Protein AF-A0A958ACI3-F1 (afdb_monomer_lite)

Secondary structure (DSSP, 8-state):
--------S-HHHHHHHHH-STTHHHHHHHHTTS-B-HHHHHHHSTT--HHHHHHHHHHHHHTTSEEEEEPPTTT--EEEEE-HHHHTTHHHHHHHHHHHGGGS-S--TT-PPP-HHHHHHHHHHH--GGGGTT-EEEEEEEETTEEEEEEEETTEEEEEE-

Radius of gyration: 16.78 Å; chains: 1; bounding box: 46×38×40 Å

Structure (mmCIF, N/CA/C/O backbone):
data_AF-A0A958ACI3-F1
#
_entry.id   AF-A0A958ACI3-F1
#
loop_
_atom_site.group_PDB
_atom_site.id
_atom_site.type_symbol
_atom_site.label_atom_id
_atom_site.label_alt_id
_atom_site.label_comp_id
_atom_site.label_asym_id
_atom_site.label_entity_id
_atom_site.label_seq_id
_atom_site.pdbx_PDB_ins_code
_atom_site.Cartn_x
_atom_site.Cartn_y
_atom_site.Cartn_z
_atom_site.occupancy
_atom_site.B_iso_or_equiv
_atom_site.auth_seq_id
_atom_site.auth_comp_id
_atom_site.auth_asym_id
_atom_site.auth_atom_id
_atom_site.pdbx_PDB_model_num
ATOM 1 N N . MET A 1 1 ? 18.004 -4.988 -13.556 1.00 45.78 1 MET A N 1
ATOM 2 C CA . MET A 1 1 ? 18.945 -4.217 -12.719 1.00 45.78 1 MET A CA 1
ATOM 3 C C . MET A 1 1 ? 19.343 -5.100 -11.550 1.00 45.78 1 MET A C 1
ATOM 5 O O . MET A 1 1 ? 18.522 -5.904 -11.133 1.00 45.78 1 MET A O 1
ATOM 9 N N . SER A 1 2 ? 20.612 -5.061 -11.134 1.00 48.88 2 SER A N 1
ATOM 10 C CA . SER A 1 2 ? 21.122 -5.880 -10.024 1.00 48.88 2 SER A CA 1
ATOM 11 C C . SER A 1 2 ? 20.330 -5.553 -8.761 1.00 48.88 2 SER A C 1
ATOM 13 O O . SER A 1 2 ? 20.309 -4.387 -8.365 1.00 48.88 2 SER A O 1
ATOM 15 N N . ASN A 1 3 ? 19.655 -6.550 -8.184 1.00 61.75 3 ASN A N 1
ATOM 16 C CA . ASN A 1 3 ? 18.943 -6.386 -6.926 1.00 61.75 3 ASN A CA 1
ATOM 17 C C . ASN A 1 3 ? 20.000 -6.137 -5.844 1.00 61.75 3 ASN A C 1
ATOM 19 O O . ASN A 1 3 ? 20.758 -7.043 -5.489 1.00 61.75 3 ASN A O 1
ATOM 23 N N . ARG A 1 4 ? 20.155 -4.880 -5.422 1.00 74.88 4 ARG A N 1
ATOM 24 C CA . ARG A 1 4 ? 21.129 -4.515 -4.394 1.00 74.88 4 ARG A CA 1
ATOM 25 C C . ARG A 1 4 ? 20.605 -5.064 -3.076 1.00 74.88 4 ARG A C 1
ATOM 27 O O . ARG A 1 4 ? 19.673 -4.496 -2.531 1.00 74.88 4 ARG A O 1
ATOM 34 N N . SER A 1 5 ? 21.205 -6.153 -2.601 1.00 84.62 5 SER A N 1
ATOM 35 C CA . SER A 1 5 ? 20.908 -6.697 -1.279 1.00 84.62 5 SER A CA 1
ATOM 36 C C . SER A 1 5 ? 21.840 -6.110 -0.225 1.00 84.62 5 SER A C 1
ATOM 38 O O . SER A 1 5 ? 23.043 -5.952 -0.468 1.00 84.62 5 SER A O 1
ATOM 40 N N . TYR A 1 6 ? 21.311 -5.851 0.969 1.00 88.19 6 TYR A N 1
ATOM 41 C CA . TYR A 1 6 ? 22.118 -5.520 2.143 1.00 88.19 6 TYR A CA 1
ATOM 42 C C . TYR A 1 6 ? 23.026 -6.677 2.599 1.00 88.19 6 TYR A C 1
ATOM 44 O O . TYR A 1 6 ? 23.963 -6.427 3.357 1.00 88.19 6 TYR A O 1
ATOM 52 N N . ASN A 1 7 ? 22.793 -7.919 2.143 1.00 88.69 7 ASN A N 1
ATOM 53 C CA . ASN A 1 7 ? 23.556 -9.124 2.511 1.00 88.69 7 ASN A CA 1
ATOM 54 C C . ASN A 1 7 ? 23.686 -9.332 4.033 1.00 88.69 7 ASN A C 1
ATOM 56 O O . ASN A 1 7 ? 24.718 -9.782 4.534 1.00 88.69 7 ASN A O 1
ATOM 60 N N . GLN A 1 8 ? 22.637 -8.998 4.785 1.00 92.12 8 GLN A N 1
ATOM 61 C CA . GLN A 1 8 ? 22.595 -9.162 6.236 1.00 92.12 8 GLN A CA 1
ATOM 62 C C . GLN A 1 8 ? 21.568 -10.221 6.620 1.00 92.12 8 GLN A C 1
ATOM 64 O O . GLN A 1 8 ? 20.438 -10.212 6.139 1.00 92.12 8 GLN A O 1
ATOM 69 N N . TYR A 1 9 ? 21.936 -11.102 7.549 1.00 86.94 9 TYR A N 1
ATOM 70 C CA . TYR A 1 9 ? 21.026 -12.095 8.123 1.00 86.94 9 TYR A CA 1
ATOM 71 C C . TYR A 1 9 ? 20.114 -11.450 9.184 1.00 86.94 9 TYR A C 1
ATOM 73 O O . TYR A 1 9 ? 20.180 -11.755 10.371 1.00 86.94 9 TYR A O 1
ATOM 81 N N . CYS A 1 10 ? 19.314 -10.475 8.751 1.00 93.50 10 CYS A N 1
ATOM 82 C CA . CYS A 1 10 ? 18.432 -9.664 9.582 1.00 93.50 10 CYS A CA 1
ATOM 83 C C . CYS A 1 10 ? 17.092 -9.474 8.868 1.00 93.50 10 CYS A C 1
ATOM 85 O O . CYS A 1 10 ? 17.061 -9.015 7.727 1.00 93.50 10 CYS A O 1
ATOM 87 N N . GLY A 1 11 ? 15.979 -9.779 9.545 1.00 90.38 11 GLY A N 1
ATOM 88 C CA . GLY A 1 11 ? 14.639 -9.674 8.954 1.00 90.38 11 GLY A CA 1
ATOM 89 C C . GLY A 1 11 ? 14.302 -8.265 8.455 1.00 90.38 11 GLY A C 1
ATOM 90 O O . GLY A 1 11 ? 13.678 -8.121 7.409 1.00 90.38 11 GLY A O 1
ATOM 91 N N . LEU A 1 12 ? 14.787 -7.222 9.140 1.00 92.69 12 LEU A N 1
ATOM 92 C CA . LEU A 1 12 ? 14.619 -5.836 8.696 1.00 92.69 12 LEU A CA 1
ATOM 93 C C . LEU A 1 12 ? 15.391 -5.546 7.402 1.00 92.69 12 LEU A C 1
ATOM 95 O O . LEU A 1 12 ? 14.857 -4.901 6.508 1.00 92.69 12 LEU A O 1
ATOM 99 N N . ALA A 1 13 ? 16.627 -6.034 7.282 1.00 93.19 13 ALA A N 1
ATOM 100 C CA . ALA A 1 13 ? 17.427 -5.846 6.073 1.00 93.19 13 ALA A CA 1
ATOM 101 C C . ALA A 1 13 ? 16.789 -6.555 4.866 1.00 93.19 13 ALA A C 1
ATOM 103 O O . ALA A 1 13 ? 16.672 -5.955 3.804 1.00 93.19 13 ALA A O 1
ATOM 104 N N . TYR A 1 14 ? 16.284 -7.780 5.059 1.00 91.44 14 TYR A N 1
ATOM 105 C CA . TYR A 1 14 ? 15.516 -8.493 4.033 1.00 91.44 14 TYR A CA 1
ATOM 106 C C . TYR A 1 14 ? 14.229 -7.759 3.649 1.00 91.44 14 TYR A C 1
ATOM 108 O O . TYR A 1 14 ? 13.908 -7.666 2.469 1.00 91.44 14 TYR A O 1
ATOM 116 N N . ALA A 1 15 ? 13.501 -7.199 4.619 1.00 92.81 15 ALA A N 1
ATOM 117 C CA . ALA A 1 15 ? 12.333 -6.381 4.315 1.00 92.81 15 ALA A CA 1
ATOM 118 C C . ALA A 1 15 ? 12.725 -5.159 3.467 1.00 92.81 15 ALA A C 1
ATOM 120 O O . ALA A 1 15 ? 12.056 -4.862 2.483 1.00 92.81 15 ALA A O 1
ATOM 121 N N . LEU A 1 16 ? 13.833 -4.485 3.787 1.00 93.12 16 LEU A N 1
ATOM 122 C CA . LEU A 1 16 ? 14.324 -3.342 3.012 1.00 93.12 16 LEU A CA 1
ATOM 123 C C . LEU A 1 16 ? 14.802 -3.726 1.603 1.00 93.12 16 LEU A C 1
ATOM 125 O O . LEU A 1 16 ? 14.602 -2.935 0.685 1.00 93.12 16 LEU A O 1
ATOM 129 N N . ASP A 1 17 ? 15.337 -4.931 1.400 1.00 91.69 17 ASP A N 1
ATOM 130 C CA . ASP A 1 17 ? 15.647 -5.454 0.059 1.00 91.69 17 ASP A CA 1
ATOM 131 C C . ASP A 1 17 ? 14.383 -5.631 -0.807 1.00 91.69 17 ASP A C 1
ATOM 133 O O . ASP A 1 17 ? 14.457 -5.594 -2.034 1.00 91.69 17 ASP A O 1
ATOM 137 N N . ILE A 1 18 ? 13.214 -5.820 -0.185 1.00 91.06 18 ILE A N 1
ATOM 138 C CA . ILE A 1 18 ? 11.932 -6.012 -0.881 1.00 91.06 18 ILE A CA 1
ATOM 139 C C . ILE A 1 18 ? 11.195 -4.678 -1.050 1.00 91.06 18 ILE A C 1
ATOM 141 O O . ILE A 1 18 ? 10.760 -4.339 -2.151 1.00 91.06 18 ILE A O 1
ATOM 145 N N . VAL A 1 19 ? 11.029 -3.916 0.036 1.00 92.38 19 VAL A N 1
ATOM 146 C CA . VAL A 1 19 ? 10.150 -2.734 0.083 1.00 92.38 19 VAL A CA 1
ATOM 147 C C . VAL A 1 19 ? 10.874 -1.404 0.292 1.00 92.38 19 VAL A C 1
ATOM 149 O O . VAL A 1 19 ? 10.236 -0.356 0.249 1.00 92.38 19 VAL A O 1
ATOM 152 N N . GLY A 1 20 ? 12.191 -1.417 0.503 1.00 92.00 20 GLY A N 1
ATOM 153 C CA . GLY A 1 20 ? 12.976 -0.219 0.822 1.00 92.00 20 GLY A CA 1
ATOM 154 C C . GLY A 1 20 ? 13.253 0.700 -0.370 1.00 92.00 20 GLY A C 1
ATOM 155 O O . GLY A 1 20 ? 13.699 1.833 -0.185 1.00 92.00 20 GLY A O 1
ATOM 156 N N . GLU A 1 21 ? 12.985 0.254 -1.598 1.00 92.50 21 GLU A N 1
ATOM 157 C CA . GLU A 1 21 ? 13.154 1.094 -2.780 1.00 92.50 21 GLU A CA 1
ATOM 158 C C . GLU A 1 21 ? 12.067 2.175 -2.894 1.00 92.50 21 GLU A C 1
ATOM 160 O O . GLU A 1 21 ? 10.901 1.990 -2.530 1.00 92.50 21 GLU A O 1
ATOM 165 N N . ARG A 1 22 ? 12.444 3.332 -3.459 1.00 93.25 22 ARG A N 1
ATOM 166 C CA . ARG A 1 22 ? 11.514 4.447 -3.680 1.00 93.25 22 ARG A CA 1
ATOM 167 C C . ARG A 1 22 ? 10.297 3.968 -4.479 1.00 93.25 22 ARG A C 1
ATOM 169 O O . ARG A 1 22 ? 10.453 3.248 -5.464 1.00 93.25 22 ARG A O 1
ATOM 176 N N . TRP A 1 23 ? 9.122 4.450 -4.072 1.00 95.19 23 TRP A N 1
ATOM 177 C CA . TRP A 1 23 ? 7.788 4.128 -4.599 1.00 95.19 23 TRP A CA 1
ATOM 178 C C . TRP A 1 23 ? 7.201 2.776 -4.200 1.00 95.19 23 TRP A C 1
ATOM 180 O O . TRP A 1 23 ? 5.981 2.666 -4.227 1.00 95.19 23 TRP A O 1
ATOM 190 N N . THR A 1 24 ? 7.988 1.785 -3.774 1.00 95.69 24 THR A N 1
ATOM 191 C CA . THR A 1 24 ? 7.464 0.433 -3.507 1.00 95.69 24 THR A CA 1
ATOM 192 C C . THR A 1 24 ? 6.354 0.436 -2.456 1.00 95.69 24 THR A C 1
ATOM 194 O O . THR A 1 24 ? 5.248 -0.031 -2.717 1.00 95.69 24 THR A O 1
ATOM 197 N N . LEU A 1 25 ? 6.602 1.053 -1.298 1.00 95.06 25 LEU A N 1
ATOM 198 C CA . LEU A 1 25 ? 5.595 1.188 -0.241 1.00 95.06 25 LEU A CA 1
ATOM 199 C C . LEU A 1 25 ? 4.401 2.073 -0.636 1.00 95.06 25 LEU A C 1
ATOM 201 O O . LEU A 1 25 ? 3.298 1.854 -0.143 1.00 95.06 25 LEU A O 1
ATOM 205 N N . LEU A 1 26 ? 4.588 3.038 -1.543 1.00 94.38 26 LEU A N 1
ATOM 206 C CA . LEU A 1 26 ? 3.487 3.870 -2.042 1.00 94.38 26 LEU A CA 1
ATOM 207 C C . LEU A 1 26 ? 2.597 3.097 -3.023 1.00 94.38 26 LEU A C 1
ATOM 209 O O . LEU A 1 26 ? 1.386 3.248 -2.974 1.00 94.38 26 LEU A O 1
ATOM 213 N N . ILE A 1 27 ? 3.170 2.226 -3.859 1.00 96.12 27 ILE A N 1
ATOM 214 C CA . ILE A 1 27 ? 2.404 1.311 -4.719 1.00 96.12 27 ILE A CA 1
ATOM 215 C C . ILE A 1 27 ? 1.576 0.357 -3.859 1.00 96.12 27 ILE A C 1
ATOM 217 O O . ILE A 1 27 ? 0.387 0.186 -4.106 1.00 96.12 27 ILE A O 1
ATOM 221 N N . ILE A 1 28 ? 2.188 -0.230 -2.826 1.00 95.94 28 ILE A N 1
ATOM 222 C CA . ILE A 1 28 ? 1.481 -1.114 -1.891 1.00 95.94 28 ILE A CA 1
ATOM 223 C C . ILE A 1 28 ? 0.333 -0.356 -1.213 1.00 95.94 28 ILE A C 1
ATOM 225 O O . ILE A 1 28 ? -0.779 -0.872 -1.182 1.00 95.94 28 ILE A O 1
ATOM 229 N N . ARG A 1 29 ? 0.563 0.885 -0.756 1.00 93.19 29 ARG A N 1
ATOM 230 C CA . ARG A 1 29 ? -0.483 1.760 -0.199 1.00 93.19 29 ARG A CA 1
ATOM 231 C C . ARG A 1 29 ? -1.665 1.940 -1.156 1.00 93.19 29 ARG A C 1
ATOM 233 O O . ARG A 1 29 ? -2.801 1.824 -0.714 1.00 93.19 29 ARG A O 1
ATOM 240 N N . GLU A 1 30 ? -1.427 2.209 -2.440 1.00 92.62 30 GLU A N 1
ATOM 241 C CA . GLU A 1 30 ? -2.522 2.363 -3.416 1.00 92.62 30 GLU A CA 1
ATOM 242 C C . GLU A 1 30 ? -3.388 1.108 -3.544 1.00 92.62 30 GLU A C 1
ATOM 244 O O . GLU A 1 30 ? -4.603 1.198 -3.712 1.00 92.62 30 GLU A O 1
ATOM 249 N N . LEU A 1 31 ? -2.765 -0.065 -3.441 1.00 94.88 31 LEU A N 1
ATOM 250 C CA . LEU A 1 31 ? -3.433 -1.354 -3.595 1.00 94.88 31 LEU A CA 1
ATOM 251 C C . LEU A 1 31 ? -4.147 -1.836 -2.320 1.00 94.88 31 LEU A C 1
ATOM 253 O O . LEU A 1 31 ? -4.878 -2.823 -2.375 1.00 94.88 31 LEU A O 1
ATOM 257 N N . MET A 1 32 ? -3.982 -1.153 -1.180 1.00 91.19 32 MET A N 1
ATOM 258 C CA . MET A 1 32 ? -4.672 -1.507 0.072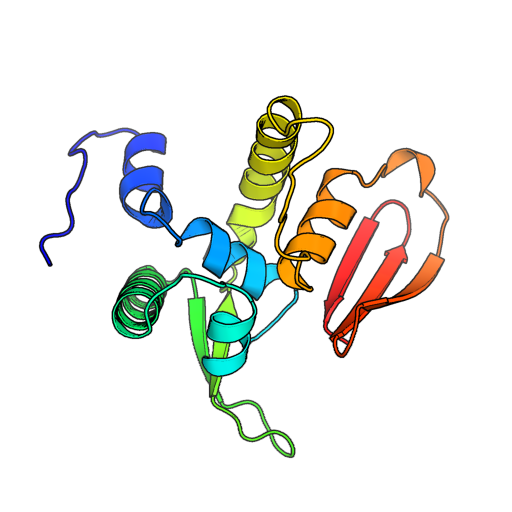 1.00 91.19 32 MET A CA 1
ATOM 259 C C . MET A 1 32 ? -6.176 -1.267 0.025 1.00 91.19 32 MET A C 1
ATOM 261 O O . MET A 1 32 ? -6.923 -1.964 0.702 1.00 91.19 32 MET A O 1
ATOM 265 N N . ALA A 1 33 ? -6.615 -0.288 -0.767 1.00 86.00 33 ALA A N 1
ATOM 266 C CA . ALA A 1 33 ? -8.034 0.005 -0.960 1.00 86.00 33 ALA A CA 1
ATOM 267 C C . ALA A 1 33 ? -8.700 -0.929 -1.990 1.00 86.00 33 ALA A C 1
ATOM 269 O O . ALA A 1 33 ? -9.893 -0.787 -2.254 1.00 86.00 33 ALA A O 1
ATOM 270 N N . GLY A 1 34 ? -7.935 -1.852 -2.586 1.00 91.31 34 GLY A N 1
ATOM 271 C CA . GLY A 1 34 ? -8.413 -2.830 -3.557 1.00 91.31 34 GLY A CA 1
ATOM 272 C C . GLY A 1 34 ? -7.603 -2.865 -4.861 1.00 91.31 34 GLY A C 1
ATOM 273 O O . GLY A 1 34 ? -6.614 -2.141 -5.017 1.00 91.31 34 GLY A O 1
ATOM 274 N N . PRO A 1 35 ? -8.010 -3.721 -5.817 1.00 93.94 35 PRO A N 1
ATOM 275 C CA . PRO A 1 35 ? -7.311 -3.890 -7.086 1.00 93.94 35 PRO A CA 1
ATOM 276 C C . PRO A 1 35 ? -7.316 -2.623 -7.947 1.00 93.94 35 PRO A C 1
ATOM 278 O O . PRO A 1 35 ? -8.359 -1.999 -8.127 1.00 93.94 35 PRO A O 1
ATOM 281 N N . ARG A 1 36 ? -6.180 -2.288 -8.571 1.00 94.00 36 ARG A N 1
ATOM 282 C CA . ARG A 1 36 ? -6.038 -1.088 -9.422 1.00 94.00 36 ARG A CA 1
ATOM 283 C C . ARG A 1 36 ? -5.490 -1.410 -10.803 1.00 94.00 36 ARG A C 1
ATOM 285 O O . ARG A 1 36 ? -4.634 -2.286 -10.958 1.00 94.00 36 ARG A O 1
ATOM 292 N N . ARG A 1 37 ? -5.936 -0.678 -11.830 1.00 95.44 37 ARG A N 1
ATOM 293 C CA . ARG A 1 37 ? -5.311 -0.730 -13.161 1.00 95.44 37 ARG A CA 1
ATOM 294 C C . ARG A 1 37 ? -3.967 -0.008 -13.125 1.00 95.44 37 ARG A C 1
ATOM 296 O O . ARG A 1 37 ? -3.713 0.842 -12.276 1.00 95.44 37 ARG A O 1
ATOM 303 N N . PHE A 1 38 ? -3.121 -0.290 -14.113 1.00 96.69 38 PHE A N 1
ATOM 304 C CA . PHE A 1 38 ? -1.849 0.422 -14.277 1.00 96.69 38 PHE A CA 1
ATOM 305 C C . PHE A 1 38 ? -2.039 1.945 -14.379 1.00 96.69 38 PHE A C 1
ATOM 307 O O . PHE A 1 38 ? -1.277 2.707 -13.793 1.00 96.69 38 PHE A O 1
ATOM 314 N N . THR A 1 39 ? -3.061 2.385 -15.116 1.00 93.75 39 THR A N 1
ATOM 315 C CA . THR A 1 39 ? -3.394 3.807 -15.283 1.00 93.75 39 THR A CA 1
ATOM 316 C C . THR A 1 39 ? -3.813 4.452 -13.973 1.00 93.75 39 THR A C 1
ATOM 318 O O . THR A 1 39 ? -3.388 5.565 -13.696 1.00 93.75 39 THR A O 1
ATOM 321 N N . ASP A 1 40 ? -4.574 3.734 -13.147 1.00 92.12 40 ASP A N 1
ATOM 322 C CA . ASP A 1 40 ? -5.045 4.242 -11.859 1.00 92.12 40 ASP A CA 1
ATOM 323 C C . ASP A 1 40 ? -3.857 4.422 -10.906 1.00 92.12 40 ASP A C 1
ATOM 325 O O . ASP A 1 40 ? -3.743 5.450 -10.248 1.00 92.12 40 ASP A O 1
ATOM 329 N N . LEU A 1 41 ? -2.912 3.472 -10.907 1.00 94.19 41 LEU A N 1
ATOM 330 C CA . LEU A 1 41 ? -1.656 3.590 -10.159 1.00 94.19 41 LEU A CA 1
ATOM 331 C C . LEU A 1 41 ? -0.789 4.756 -10.653 1.00 94.19 41 LEU A C 1
ATOM 333 O O . LEU A 1 41 ? -0.222 5.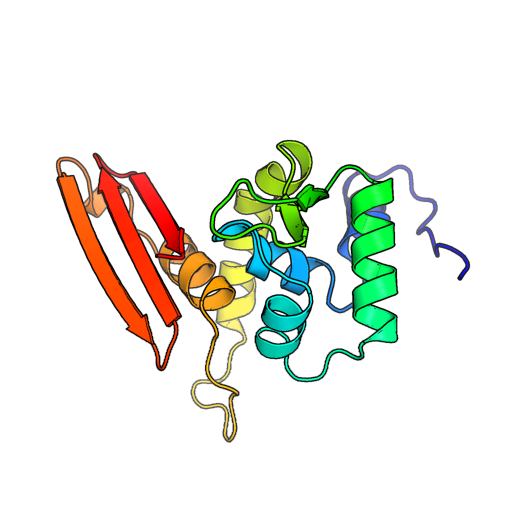476 -9.838 1.00 94.19 41 LEU A O 1
ATOM 337 N N . MET A 1 42 ? -0.686 4.968 -11.970 1.00 93.81 42 MET A N 1
ATOM 338 C CA . MET A 1 42 ? 0.032 6.123 -12.532 1.00 93.81 42 MET A CA 1
ATOM 339 C C . MET A 1 42 ? -0.597 7.450 -12.100 1.00 93.81 42 MET A C 1
ATOM 341 O O . MET A 1 42 ? 0.127 8.378 -11.747 1.00 93.81 42 MET A O 1
ATOM 345 N N . SER A 1 43 ? -1.928 7.537 -12.116 1.00 89.12 43 SER A N 1
ATOM 346 C CA . SER A 1 43 ? -2.667 8.720 -11.670 1.00 89.12 43 SER A CA 1
ATOM 347 C C . SER A 1 43 ? -2.541 8.943 -10.162 1.00 89.12 43 SER A C 1
ATOM 349 O O . SER A 1 43 ? -2.359 10.079 -9.733 1.00 89.12 43 SER A O 1
ATOM 351 N N . GLY A 1 44 ? -2.576 7.874 -9.363 1.00 86.75 44 GLY A N 1
ATOM 352 C CA . GLY A 1 44 ? -2.406 7.936 -7.912 1.00 86.75 44 GLY A CA 1
ATOM 353 C C . GLY A 1 44 ? -0.972 8.244 -7.471 1.00 86.75 44 GLY A C 1
ATOM 354 O O . GLY A 1 44 ? -0.755 8.723 -6.364 1.00 86.75 44 GLY A O 1
ATOM 355 N N . LEU A 1 45 ? 0.037 8.022 -8.310 1.00 91.25 45 LEU A N 1
ATOM 356 C CA . LEU A 1 45 ? 1.444 8.200 -7.939 1.00 91.25 45 LEU A CA 1
ATOM 357 C C . LEU A 1 45 ? 2.107 9.310 -8.770 1.00 91.25 45 LEU A C 1
ATOM 359 O O . LEU A 1 45 ? 3.031 9.035 -9.542 1.00 91.25 45 LEU A O 1
ATOM 363 N N . PRO A 1 46 ? 1.681 10.579 -8.622 1.00 88.38 46 PRO A N 1
ATOM 364 C CA . PRO A 1 46 ? 2.210 11.673 -9.424 1.00 88.38 46 PRO A CA 1
ATOM 365 C C . PRO A 1 46 ? 3.724 11.815 -9.226 1.00 88.38 46 PRO A C 1
ATOM 367 O O . PRO A 1 46 ? 4.219 11.974 -8.112 1.00 88.38 46 PRO A O 1
ATOM 370 N N . GLY A 1 47 ? 4.470 11.749 -10.331 1.00 90.62 47 GLY A N 1
ATOM 371 C CA . GLY A 1 47 ? 5.935 11.802 -10.343 1.00 90.62 47 GLY A CA 1
ATOM 372 C C . GLY A 1 47 ? 6.632 10.443 -10.477 1.00 90.62 47 GLY A C 1
ATOM 373 O O . GLY A 1 47 ? 7.852 10.417 -10.658 1.00 90.62 47 GLY A O 1
ATOM 374 N N . ILE A 1 48 ? 5.907 9.318 -10.439 1.00 95.19 48 ILE A N 1
ATOM 375 C CA . ILE A 1 48 ? 6.472 8.024 -10.843 1.00 95.19 48 ILE A CA 1
ATOM 376 C C . ILE A 1 48 ? 6.578 7.949 -12.373 1.00 95.19 48 ILE A C 1
ATOM 378 O O . ILE A 1 48 ? 5.694 8.405 -13.097 1.00 95.19 48 ILE A O 1
ATOM 382 N N . SER A 1 49 ? 7.661 7.368 -12.893 1.00 97.00 49 SER A N 1
ATOM 383 C CA . SER A 1 49 ? 7.773 7.092 -14.330 1.00 97.00 49 SER A CA 1
ATOM 384 C C . SER A 1 49 ? 7.141 5.743 -14.681 1.00 97.00 49 SER A C 1
ATOM 386 O O . SER A 1 49 ? 7.202 4.797 -13.896 1.00 97.00 49 SER A O 1
ATOM 388 N N . THR A 1 50 ? 6.608 5.616 -15.899 1.00 97.56 50 THR A N 1
ATOM 389 C CA . THR A 1 50 ? 6.026 4.364 -16.420 1.00 97.56 50 THR A CA 1
ATOM 390 C C . THR A 1 50 ? 6.992 3.183 -16.313 1.00 97.56 50 THR A C 1
ATOM 392 O O . THR A 1 50 ? 6.603 2.085 -15.908 1.00 97.56 50 THR A O 1
ATOM 395 N N . ASN A 1 51 ? 8.267 3.409 -16.650 1.00 97.38 51 ASN A N 1
ATOM 396 C CA . ASN A 1 51 ? 9.302 2.377 -16.593 1.00 97.38 51 ASN A CA 1
ATOM 397 C C . ASN A 1 51 ? 9.551 1.920 -15.154 1.00 97.38 51 ASN A C 1
ATOM 399 O O . ASN A 1 51 ? 9.623 0.719 -14.906 1.00 97.38 51 ASN A O 1
ATOM 403 N N . LEU A 1 52 ? 9.625 2.865 -14.210 1.00 96.81 52 LEU A N 1
ATOM 404 C CA . LEU A 1 52 ? 9.836 2.545 -12.803 1.00 96.81 52 LEU A CA 1
ATOM 405 C C . LEU A 1 52 ? 8.626 1.824 -12.203 1.00 96.81 52 LEU A C 1
ATOM 407 O O . LEU A 1 52 ? 8.806 0.819 -11.526 1.00 96.81 52 LEU A O 1
ATOM 411 N N . LEU A 1 53 ? 7.397 2.270 -12.489 1.00 98.06 53 LEU A N 1
ATOM 412 C CA . LEU A 1 53 ? 6.193 1.569 -12.033 1.00 98.06 53 LEU A CA 1
ATOM 413 C C . LEU A 1 53 ? 6.162 0.127 -12.560 1.00 98.06 53 LEU A C 1
ATOM 415 O O . LEU A 1 53 ? 5.923 -0.804 -11.797 1.00 98.06 53 LEU A O 1
ATOM 419 N N . THR A 1 54 ? 6.469 -0.070 -13.845 1.00 98.00 54 THR A N 1
ATOM 420 C CA . THR A 1 54 ? 6.537 -1.406 -14.461 1.00 98.00 54 THR A CA 1
ATOM 421 C C . THR A 1 54 ? 7.575 -2.294 -13.775 1.00 98.00 54 THR A C 1
ATOM 423 O O . THR A 1 54 ? 7.295 -3.451 -13.463 1.00 98.00 54 THR A O 1
ATOM 426 N N . GLU A 1 55 ? 8.770 -1.760 -13.518 1.00 96.56 55 GLU A N 1
ATOM 427 C CA . GLU A 1 55 ? 9.837 -2.477 -12.819 1.00 96.56 55 GLU A CA 1
ATOM 428 C C . GLU A 1 55 ? 9.418 -2.882 -11.401 1.00 96.56 55 GLU A C 1
ATOM 430 O O . GLU A 1 55 ? 9.616 -4.031 -11.003 1.00 96.56 55 GLU A O 1
ATOM 435 N N . ARG A 1 56 ? 8.806 -1.962 -10.651 1.00 97.00 56 ARG A N 1
ATOM 436 C CA . ARG A 1 56 ? 8.375 -2.199 -9.269 1.00 97.00 56 ARG A CA 1
ATOM 437 C C . ARG A 1 56 ? 7.238 -3.208 -9.183 1.00 97.00 56 ARG A C 1
ATOM 439 O O . ARG A 1 56 ? 7.325 -4.122 -8.371 1.00 97.00 56 ARG A O 1
ATOM 446 N N . LEU A 1 57 ? 6.229 -3.104 -10.049 1.00 97.94 57 LEU A N 1
ATOM 447 C CA . LEU A 1 57 ? 5.134 -4.078 -10.112 1.00 97.94 57 LEU A CA 1
ATOM 448 C C . LEU A 1 57 ? 5.654 -5.483 -10.425 1.00 97.94 57 LEU A C 1
ATOM 450 O O . LEU A 1 57 ? 5.275 -6.433 -9.750 1.00 97.94 57 LEU A O 1
ATOM 454 N N . LYS A 1 58 ? 6.584 -5.604 -11.381 1.00 96.94 58 LYS A N 1
ATOM 455 C CA . LYS A 1 58 ? 7.220 -6.886 -11.706 1.00 96.94 58 LYS A CA 1
ATOM 456 C C . LYS A 1 58 ? 8.023 -7.451 -10.531 1.00 96.94 58 LYS A C 1
ATOM 458 O O . LYS A 1 58 ? 7.970 -8.650 -10.292 1.00 96.94 58 LYS A O 1
ATOM 463 N N . SER A 1 59 ? 8.768 -6.608 -9.814 1.00 95.38 59 SER A N 1
ATOM 464 C CA . SER A 1 59 ? 9.532 -7.027 -8.630 1.00 95.38 59 SER A CA 1
ATOM 465 C C . SER A 1 59 ? 8.611 -7.534 -7.514 1.00 95.38 59 SER A C 1
ATOM 467 O O . SER A 1 59 ? 8.829 -8.609 -6.964 1.00 95.38 59 SER A O 1
ATOM 469 N N . LEU A 1 60 ? 7.530 -6.803 -7.228 1.00 97.00 60 LEU A N 1
ATOM 470 C CA . LEU A 1 60 ? 6.543 -7.187 -6.216 1.00 97.00 60 LEU A CA 1
ATOM 471 C C . LEU A 1 60 ? 5.788 -8.472 -6.589 1.00 97.00 60 LEU A C 1
ATOM 473 O O . LEU A 1 60 ? 5.524 -9.288 -5.713 1.00 97.00 60 LEU A O 1
ATOM 477 N N . GLU A 1 61 ? 5.493 -8.680 -7.874 1.00 97.50 61 GLU A N 1
ATOM 478 C CA . GLU A 1 61 ? 4.906 -9.928 -8.380 1.00 97.50 61 GLU A CA 1
ATOM 479 C C . GLU A 1 61 ? 5.867 -11.117 -8.222 1.00 97.50 61 GLU A C 1
ATOM 481 O O . GLU A 1 61 ? 5.465 -12.192 -7.788 1.00 97.50 61 GLU A O 1
ATOM 486 N N . GLN A 1 62 ? 7.163 -10.924 -8.494 1.00 95.81 62 GLN A N 1
ATOM 487 C CA . GLN A 1 62 ? 8.189 -11.959 -8.295 1.00 95.81 62 GLN A CA 1
ATOM 488 C C . GLN A 1 62 ? 8.358 -12.376 -6.829 1.00 95.81 62 GLN A C 1
ATOM 490 O O . GLN A 1 62 ? 8.777 -13.500 -6.566 1.00 95.81 62 GLN A O 1
ATOM 495 N N . GLN A 1 63 ? 8.048 -11.475 -5.897 1.00 94.62 63 GLN A N 1
ATOM 496 C CA . GLN A 1 63 ? 8.114 -11.700 -4.452 1.00 94.62 63 GLN A CA 1
ATOM 497 C C . GLN A 1 63 ? 6.770 -12.158 -3.857 1.00 94.62 63 GLN A C 1
ATOM 499 O O . GLN A 1 63 ? 6.644 -12.212 -2.637 1.00 94.62 63 GLN A O 1
ATOM 504 N N . ASP A 1 64 ? 5.764 -12.446 -4.694 1.00 96.56 64 ASP A N 1
ATOM 505 C CA . ASP A 1 64 ? 4.405 -12.830 -4.279 1.00 96.56 64 ASP A CA 1
ATOM 506 C C . ASP A 1 64 ? 3.719 -11.793 -3.367 1.00 96.56 64 ASP A C 1
ATOM 508 O O . ASP A 1 64 ? 2.839 -12.119 -2.578 1.00 96.56 64 ASP A O 1
ATOM 512 N N . ILE A 1 65 ? 4.111 -10.516 -3.453 1.00 97.56 65 ILE A N 1
ATOM 513 C CA . ILE A 1 65 ? 3.488 -9.415 -2.695 1.00 97.56 65 ILE A CA 1
ATOM 514 C C . ILE A 1 65 ? 2.200 -8.945 -3.378 1.00 97.56 65 ILE A C 1
ATOM 516 O O . ILE A 1 65 ? 1.240 -8.543 -2.721 1.00 97.56 65 ILE A O 1
ATOM 520 N N . LEU A 1 66 ? 2.171 -8.996 -4.707 1.00 98.19 66 LEU A N 1
ATOM 521 C CA . LEU A 1 66 ? 0.991 -8.696 -5.506 1.00 98.19 66 LEU A CA 1
ATOM 522 C C . LEU A 1 66 ? 0.852 -9.697 -6.645 1.00 98.19 66 LEU A C 1
ATOM 524 O O . LEU A 1 66 ? 1.815 -10.354 -7.029 1.00 98.19 66 LEU A O 1
ATOM 528 N N . ILE A 1 67 ? -0.337 -9.754 -7.226 1.00 98.31 67 ILE A N 1
ATOM 529 C CA . ILE A 1 67 ? -0.624 -10.514 -8.438 1.00 98.31 67 ILE A CA 1
ATOM 530 C C . ILE A 1 67 ? -1.216 -9.609 -9.508 1.00 98.31 67 ILE A C 1
ATOM 532 O O . ILE A 1 67 ? -1.921 -8.638 -9.219 1.00 98.31 67 ILE A O 1
ATOM 536 N N . ARG A 1 68 ? -0.968 -9.966 -10.767 1.00 97.88 68 ARG A N 1
ATOM 537 C CA . ARG A 1 68 ? -1.661 -9.403 -11.922 1.00 97.88 68 ARG A CA 1
ATOM 538 C C . ARG A 1 68 ? -2.791 -10.339 -12.341 1.00 97.88 68 ARG A C 1
ATOM 540 O O . ARG A 1 68 ? -2.544 -11.485 -12.708 1.00 97.88 68 ARG A O 1
ATOM 547 N N . ARG A 1 69 ? -4.034 -9.853 -12.364 1.00 95.69 69 ARG A N 1
ATOM 548 C CA . ARG A 1 69 ? -5.187 -10.644 -12.831 1.00 95.69 69 ARG A CA 1
ATOM 549 C C . ARG A 1 69 ? -6.170 -9.836 -13.662 1.00 95.69 69 ARG A C 1
ATOM 551 O O . ARG A 1 69 ? -6.150 -8.610 -13.661 1.00 95.69 69 ARG A O 1
ATOM 558 N N . THR A 1 70 ? -7.045 -10.537 -14.374 1.00 96.38 70 THR A N 1
ATOM 559 C CA . THR A 1 70 ? -8.134 -9.921 -15.143 1.00 96.38 70 THR A CA 1
ATOM 560 C C . THR A 1 70 ? -9.408 -9.937 -14.308 1.00 96.38 70 THR A C 1
ATOM 562 O O . THR A 1 70 ? -9.786 -10.984 -13.779 1.00 96.38 70 THR A O 1
ATOM 565 N N . LEU A 1 71 ? -10.059 -8.783 -14.163 1.00 91.69 71 LEU A N 1
ATOM 566 C CA . LEU A 1 71 ? -11.369 -8.696 -13.523 1.00 91.69 71 LEU A CA 1
ATOM 567 C C . LEU A 1 71 ? -12.437 -9.408 -14.367 1.00 91.69 71 LEU A C 1
ATOM 569 O O . LEU A 1 71 ? -12.356 -9.381 -15.600 1.00 91.69 71 LEU A O 1
ATOM 573 N N . PRO A 1 72 ? -13.464 -10.002 -13.735 1.00 90.19 72 PRO A N 1
ATOM 574 C CA . PRO A 1 72 ? -14.583 -10.567 -14.471 1.00 90.19 72 PRO A CA 1
ATOM 575 C C . PRO A 1 72 ? -15.351 -9.479 -15.251 1.00 90.19 72 PRO A C 1
ATOM 577 O O . PRO A 1 72 ? -15.221 -8.279 -14.974 1.00 90.19 72 PRO A O 1
ATOM 580 N N . PRO A 1 73 ? -16.170 -9.874 -16.240 1.00 86.81 73 PRO A N 1
ATOM 581 C CA . PRO A 1 73 ? -17.133 -8.973 -16.865 1.00 86.81 73 PRO A CA 1
ATOM 582 C C . PRO A 1 73 ? -18.049 -8.306 -15.818 1.00 86.81 73 PRO A C 1
ATOM 584 O O . PRO A 1 73 ? -18.363 -8.937 -14.808 1.00 86.81 73 PRO A O 1
ATOM 587 N N . PRO A 1 74 ? -18.502 -7.058 -16.043 1.00 86.31 74 PRO A N 1
ATOM 588 C CA . PRO A 1 74 ? -18.340 -6.263 -17.265 1.00 86.31 74 PRO A CA 1
ATOM 589 C C . PRO A 1 74 ? -17.021 -5.477 -17.345 1.00 86.31 74 PRO A C 1
ATOM 591 O O . PRO A 1 74 ? -16.734 -4.898 -18.388 1.00 86.31 74 PRO A O 1
ATOM 594 N N . ALA A 1 75 ? -16.211 -5.449 -16.280 1.00 85.06 75 ALA A N 1
ATOM 595 C CA . ALA A 1 75 ? -14.995 -4.637 -16.245 1.00 85.06 75 ALA A CA 1
ATOM 596 C C . ALA A 1 75 ? -13.915 -5.151 -17.209 1.00 85.06 75 ALA A C 1
ATOM 598 O O . ALA A 1 75 ? -13.303 -4.350 -17.914 1.00 85.06 75 ALA A O 1
ATOM 599 N N . GLY A 1 76 ? -13.658 -6.470 -17.220 1.00 87.69 76 GLY A N 1
ATOM 600 C CA . GLY A 1 76 ? -12.760 -7.136 -18.178 1.00 87.69 76 GLY A CA 1
ATOM 601 C C . GLY A 1 76 ? -11.319 -6.605 -18.221 1.00 87.69 76 GLY A C 1
ATOM 602 O O . GLY A 1 76 ? -10.601 -6.843 -19.189 1.00 87.69 76 GLY A O 1
ATOM 603 N N . SER A 1 77 ? -10.894 -5.848 -17.208 1.00 92.44 77 SER A N 1
ATOM 604 C CA . SER A 1 77 ? -9.620 -5.131 -17.202 1.00 92.44 77 SER A CA 1
ATOM 605 C C . SER A 1 77 ? -8.556 -5.848 -16.387 1.00 92.44 77 SER A C 1
ATOM 607 O O . SER A 1 77 ? -8.849 -6.449 -15.354 1.00 92.44 77 SER A O 1
ATOM 609 N N . ILE A 1 78 ? -7.305 -5.705 -16.815 1.00 96.44 78 ILE A N 1
ATOM 610 C CA . ILE A 1 78 ? -6.138 -6.143 -16.052 1.00 96.44 78 ILE A CA 1
ATOM 611 C C . ILE A 1 78 ? -5.930 -5.203 -14.864 1.00 96.44 78 ILE A C 1
ATOM 613 O O . ILE A 1 78 ? -5.832 -3.987 -15.040 1.00 96.44 78 ILE A O 1
ATOM 617 N N . VAL A 1 79 ? -5.812 -5.787 -13.679 1.00 97.44 79 VAL A N 1
ATOM 618 C CA . VAL A 1 79 ? -5.544 -5.099 -12.417 1.00 97.44 79 VAL A CA 1
ATOM 619 C C . VAL A 1 79 ? -4.387 -5.760 -11.679 1.00 97.44 79 VAL A C 1
ATOM 621 O O . VAL A 1 79 ? -4.066 -6.929 -11.913 1.00 97.44 79 VAL A O 1
ATOM 624 N N . TYR A 1 80 ? -3.779 -4.993 -10.785 1.00 98.19 80 TYR A N 1
ATOM 625 C CA . TYR A 1 80 ? -2.851 -5.469 -9.770 1.00 98.19 80 TYR A CA 1
ATOM 626 C C . TYR A 1 80 ? -3.580 -5.512 -8.432 1.00 98.19 80 TYR A C 1
ATOM 628 O O . TYR A 1 80 ? -4.389 -4.629 -8.156 1.00 98.19 80 TYR A O 1
ATOM 636 N N . GLU A 1 81 ? -3.313 -6.527 -7.622 1.00 97.31 81 GLU A N 1
ATOM 637 C CA . GLU A 1 81 ? -3.955 -6.739 -6.322 1.00 97.31 81 GLU A CA 1
ATOM 638 C C . GLU A 1 81 ? -2.943 -7.323 -5.337 1.00 97.31 81 GLU A C 1
ATOM 640 O O . GLU A 1 81 ? -2.123 -8.155 -5.726 1.00 97.31 81 GLU A O 1
ATOM 645 N N . LEU A 1 82 ? -2.993 -6.896 -4.074 1.00 97.94 82 LEU A N 1
ATOM 646 C CA . LEU A 1 82 ? -2.147 -7.470 -3.029 1.00 97.94 82 LEU A CA 1
ATOM 647 C C . LEU A 1 82 ? -2.543 -8.921 -2.741 1.00 97.94 82 LEU A C 1
ATOM 649 O O . LEU A 1 82 ? -3.721 -9.261 -2.648 1.00 97.94 82 LEU A O 1
ATOM 653 N N . THR A 1 83 ? -1.544 -9.772 -2.547 1.00 98.12 83 THR A N 1
ATOM 654 C CA . THR A 1 83 ? -1.744 -11.123 -2.010 1.00 98.12 83 THR A CA 1
ATOM 655 C C . THR A 1 83 ? -1.958 -11.061 -0.493 1.00 98.12 83 THR A C 1
ATOM 657 O O . THR A 1 83 ? -1.735 -10.012 0.120 1.00 98.12 83 THR A O 1
ATOM 660 N N . PRO A 1 84 ? -2.293 -12.181 0.175 1.00 97.31 84 PRO A N 1
ATOM 661 C CA . PRO A 1 84 ? -2.253 -12.240 1.636 1.00 97.31 84 PRO A CA 1
ATOM 662 C C . PRO A 1 84 ? -0.891 -11.839 2.229 1.00 97.31 84 PRO A C 1
ATOM 664 O O . PRO A 1 84 ? -0.847 -11.217 3.289 1.00 97.31 84 PRO A O 1
ATOM 667 N N . VAL A 1 85 ? 0.217 -12.142 1.537 1.00 95.75 85 VAL A N 1
ATOM 668 C CA . VAL A 1 85 ? 1.570 -11.736 1.955 1.00 95.75 85 VAL A CA 1
ATOM 669 C C . VAL A 1 85 ? 1.729 -10.217 1.856 1.00 95.75 85 VAL A C 1
ATOM 671 O O . VAL A 1 85 ? 2.240 -9.594 2.784 1.00 95.75 85 VAL A O 1
ATOM 674 N N . GLY A 1 86 ? 1.248 -9.601 0.773 1.00 96.56 86 GLY A N 1
ATOM 675 C CA . GLY A 1 86 ? 1.271 -8.147 0.621 1.00 96.56 86 GLY A CA 1
ATOM 676 C C . GLY A 1 86 ? 0.366 -7.412 1.607 1.00 96.56 86 GLY A C 1
ATOM 677 O O . GLY A 1 86 ? 0.775 -6.398 2.170 1.00 96.56 86 GLY A O 1
ATOM 678 N N . LEU A 1 87 ? -0.829 -7.943 1.877 1.00 95.88 87 LEU A N 1
ATOM 679 C CA . LEU A 1 87 ? -1.763 -7.385 2.861 1.00 95.88 87 LEU A CA 1
ATOM 680 C C . LEU A 1 87 ? -1.209 -7.447 4.291 1.00 95.88 87 LEU A C 1
ATOM 682 O O . LEU A 1 87 ? -1.483 -6.556 5.090 1.00 95.88 87 LEU A O 1
ATOM 686 N N . ALA A 1 88 ? -0.358 -8.428 4.614 1.00 95.06 88 ALA A N 1
ATOM 687 C CA . ALA A 1 88 ? 0.282 -8.515 5.928 1.00 95.06 88 ALA A CA 1
ATOM 688 C C . ALA A 1 88 ? 1.173 -7.297 6.265 1.00 95.06 88 ALA A C 1
ATOM 690 O O . ALA A 1 88 ? 1.450 -7.048 7.440 1.00 95.06 88 ALA A O 1
ATOM 691 N N . LEU A 1 89 ? 1.588 -6.506 5.264 1.00 94.38 89 LEU A N 1
ATOM 692 C CA . LEU A 1 89 ? 2.331 -5.255 5.465 1.00 94.38 89 LEU A CA 1
ATOM 693 C C . LEU A 1 89 ? 1.464 -4.097 5.976 1.00 94.38 89 LEU A C 1
ATOM 695 O O . LEU A 1 89 ? 2.017 -3.068 6.365 1.00 94.38 89 LEU A O 1
ATOM 699 N N . GLU A 1 90 ? 0.136 -4.237 6.001 1.00 91.94 90 GLU A N 1
ATOM 700 C CA . GLU A 1 90 ? -0.786 -3.171 6.402 1.00 91.94 90 GLU A CA 1
ATOM 701 C C . GLU A 1 90 ? -0.445 -2.583 7.763 1.00 91.94 90 GLU A C 1
ATOM 703 O O . GLU A 1 90 ? -0.191 -1.384 7.870 1.00 91.94 90 GLU A O 1
ATOM 708 N N . LYS A 1 91 ? -0.320 -3.424 8.791 1.00 91.62 91 LYS A N 1
ATOM 709 C CA . LYS A 1 91 ? 0.011 -2.952 10.139 1.00 91.62 91 LYS A CA 1
ATOM 710 C C . LYS A 1 91 ? 1.337 -2.185 10.179 1.00 91.62 91 LYS A C 1
ATOM 712 O O . LYS A 1 91 ? 1.431 -1.156 10.842 1.00 91.62 91 LYS A O 1
ATOM 717 N N . THR A 1 92 ? 2.354 -2.661 9.461 1.00 93.06 92 THR A N 1
ATOM 718 C CA . THR A 1 92 ? 3.653 -1.980 9.375 1.00 93.06 92 THR A CA 1
ATOM 719 C C . THR A 1 92 ? 3.523 -0.620 8.698 1.00 93.06 92 THR A C 1
ATOM 721 O O . THR A 1 92 ? 4.108 0.351 9.171 1.00 93.06 92 THR A O 1
ATOM 724 N N . LEU A 1 93 ? 2.740 -0.529 7.622 1.00 92.44 93 LEU A N 1
ATOM 725 C CA . LEU A 1 93 ? 2.495 0.721 6.910 1.00 92.44 93 LEU A CA 1
ATOM 726 C C . LEU A 1 93 ? 1.705 1.734 7.746 1.00 92.44 93 LEU A C 1
ATOM 728 O O . LEU A 1 93 ? 2.031 2.919 7.698 1.00 92.44 93 LEU A O 1
ATOM 732 N N . LEU A 1 94 ? 0.739 1.284 8.551 1.00 91.56 94 LEU A N 1
ATOM 733 C CA . LEU A 1 94 ? 0.001 2.140 9.487 1.00 91.56 94 LEU A CA 1
ATOM 734 C C . LEU A 1 94 ? 0.932 2.748 10.546 1.00 91.56 94 LEU A C 1
ATOM 736 O O . LEU A 1 94 ? 0.952 3.966 10.731 1.00 91.56 94 LEU A O 1
ATOM 740 N N . GLU A 1 95 ? 1.758 1.926 11.200 1.00 93.69 95 GLU A N 1
ATOM 741 C CA . GLU A 1 95 ? 2.718 2.416 12.201 1.00 93.69 95 GLU A CA 1
ATOM 742 C C . GLU A 1 95 ? 3.781 3.328 11.574 1.00 93.69 95 GLU A C 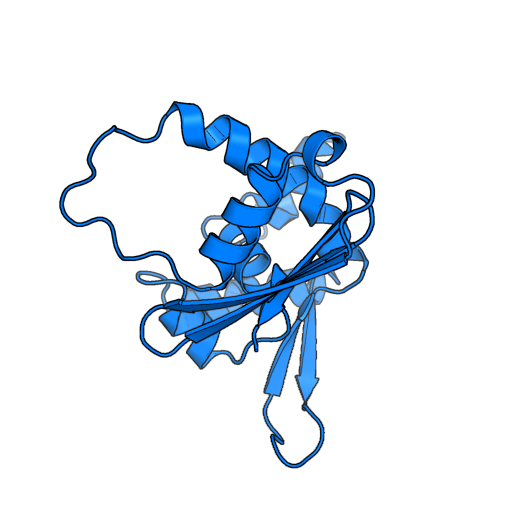1
ATOM 744 O O . GLU A 1 95 ? 4.135 4.364 12.141 1.00 93.69 95 GLU A O 1
ATOM 749 N N . PHE A 1 96 ? 4.255 2.995 10.370 1.00 92.12 96 PHE A N 1
ATOM 750 C CA . PHE A 1 96 ? 5.213 3.829 9.648 1.00 92.12 96 PHE A CA 1
ATOM 751 C C . PHE A 1 96 ? 4.606 5.176 9.234 1.00 92.12 96 PHE A C 1
ATOM 753 O O . PHE A 1 96 ? 5.258 6.210 9.376 1.00 92.12 96 PHE A O 1
ATOM 760 N N . GLY A 1 97 ? 3.344 5.188 8.795 1.00 89.19 97 GLY A N 1
ATOM 761 C CA . GLY A 1 97 ? 2.591 6.405 8.490 1.00 89.19 97 GLY A CA 1
ATOM 762 C C . GLY A 1 97 ? 2.384 7.291 9.720 1.00 89.19 97 GLY A C 1
ATOM 763 O O . GLY A 1 97 ? 2.621 8.496 9.652 1.00 89.19 97 GLY A O 1
ATOM 764 N N . LYS A 1 98 ? 2.031 6.697 10.866 1.00 90.38 98 LYS A N 1
ATOM 765 C CA . LYS A 1 98 ? 1.879 7.396 12.155 1.00 90.38 98 LYS A CA 1
ATOM 766 C C . LYS A 1 98 ? 3.192 7.974 12.683 1.00 90.38 98 LYS A C 1
ATOM 768 O O . LYS A 1 98 ? 3.215 9.042 13.296 1.00 90.38 98 LYS A O 1
ATOM 773 N N . TRP A 1 99 ? 4.300 7.269 12.478 1.00 93.12 99 TRP A N 1
ATOM 774 C CA . TRP A 1 99 ? 5.622 7.812 12.768 1.00 93.12 99 TRP A CA 1
ATOM 775 C C . TRP A 1 99 ? 5.947 8.976 11.821 1.00 93.12 99 TRP A C 1
ATOM 777 O O . TRP A 1 99 ? 6.280 10.066 12.281 1.00 93.12 99 TRP A O 1
ATOM 787 N N . GLY A 1 100 ? 5.759 8.783 10.512 1.00 89.38 100 GLY A N 1
ATOM 788 C CA . GLY A 1 100 ? 6.032 9.787 9.483 1.00 89.38 100 GLY A CA 1
ATOM 789 C C . GLY A 1 100 ? 5.216 11.074 9.637 1.00 89.38 100 GLY A C 1
ATOM 790 O O . GLY A 1 100 ? 5.739 12.162 9.395 1.00 89.38 100 GLY A O 1
ATOM 791 N N . SER A 1 101 ? 3.968 10.983 10.109 1.00 87.12 101 SER A N 1
ATOM 792 C CA . SER A 1 101 ? 3.085 12.142 10.284 1.00 87.12 101 SER A CA 1
ATOM 793 C C . SER A 1 101 ? 3.607 13.169 11.293 1.00 87.12 101 SER A C 1
ATOM 795 O O . SER A 1 101 ? 3.198 14.322 11.246 1.00 87.12 101 SER A O 1
ATOM 797 N N . GLN A 1 102 ? 4.521 12.782 12.188 1.00 88.19 102 GLN A N 1
ATOM 798 C CA . GLN A 1 102 ? 5.139 13.689 13.166 1.00 88.19 102 GLN A CA 1
ATOM 799 C C . GLN A 1 102 ? 6.111 14.689 12.524 1.00 88.19 102 GLN A C 1
ATOM 801 O O . GLN A 1 102 ? 6.468 15.685 13.148 1.00 88.19 102 GLN A O 1
ATOM 806 N N . PHE A 1 103 ? 6.539 14.426 11.287 1.00 88.06 103 PHE A N 1
ATOM 807 C CA . PHE A 1 103 ? 7.513 15.236 10.555 1.00 88.06 103 PHE A CA 1
ATOM 808 C C . PHE A 1 103 ? 6.883 16.033 9.407 1.00 88.06 103 PHE A C 1
ATOM 810 O O . PHE A 1 103 ? 7.588 16.763 8.711 1.00 88.06 103 PHE A O 1
ATOM 817 N N . VAL A 1 104 ? 5.574 15.884 9.182 1.00 81.88 104 VAL A N 1
ATOM 818 C CA . VAL A 1 104 ? 4.859 16.612 8.130 1.00 81.88 1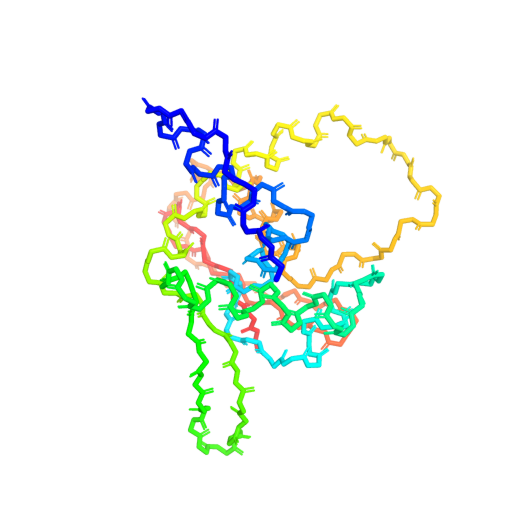04 VAL A CA 1
ATOM 819 C C . VAL A 1 104 ? 4.708 18.075 8.565 1.00 81.88 104 VAL A C 1
ATOM 821 O O . VAL A 1 104 ? 4.208 18.326 9.665 1.00 81.88 104 VAL A O 1
ATOM 824 N N . PRO A 1 105 ? 5.145 19.052 7.750 1.00 79.69 105 PRO A N 1
ATOM 825 C CA . PRO A 1 105 ? 5.007 20.460 8.099 1.00 79.69 105 PRO A CA 1
ATOM 826 C C . PRO A 1 105 ? 3.522 20.882 8.158 1.00 79.69 105 PRO A C 1
ATOM 828 O O . PRO A 1 105 ? 2.698 20.304 7.448 1.00 79.69 105 PRO A O 1
ATOM 831 N N . PRO A 1 106 ? 3.160 21.904 8.964 1.00 70.31 106 PRO A N 1
ATOM 832 C CA . PRO A 1 106 ? 1.769 22.347 9.143 1.00 70.31 106 PRO A CA 1
ATOM 833 C C . PRO A 1 106 ? 1.094 22.831 7.856 1.00 70.31 106 PRO A C 1
ATOM 835 O O . PRO A 1 106 ? -0.125 22.758 7.723 1.00 70.31 106 PRO A O 1
ATOM 838 N N . SER A 1 107 ? 1.892 23.337 6.920 1.00 67.44 107 SER A N 1
ATOM 839 C CA . SER A 1 107 ? 1.481 23.655 5.563 1.00 67.44 107 SER A CA 1
ATOM 840 C C . SER A 1 107 ? 2.558 23.173 4.607 1.00 67.44 107 SER A C 1
ATOM 842 O O . SER A 1 107 ? 3.758 23.271 4.874 1.00 67.44 107 SER A O 1
ATOM 844 N N . MET A 1 108 ? 2.112 22.636 3.486 1.00 64.56 108 MET A N 1
ATOM 845 C CA . MET A 1 108 ? 2.969 22.245 2.389 1.00 64.56 108 MET A CA 1
ATOM 846 C C . MET A 1 108 ? 2.383 22.959 1.181 1.00 64.56 108 MET A C 1
ATOM 848 O O . MET A 1 108 ? 1.355 22.539 0.649 1.00 64.56 108 MET A O 1
ATOM 852 N N . ASP A 1 109 ? 2.969 24.112 0.852 1.00 58.25 109 ASP A N 1
ATOM 853 C CA . ASP A 1 109 ? 2.624 24.829 -0.372 1.00 58.25 109 ASP A CA 1
ATOM 854 C C . ASP A 1 109 ? 2.812 23.837 -1.535 1.00 58.25 109 ASP A C 1
ATOM 856 O O . ASP A 1 109 ? 3.817 23.124 -1.590 1.00 58.25 109 ASP A O 1
ATOM 860 N N . ASP A 1 110 ? 1.796 23.707 -2.388 1.00 57.22 110 ASP A N 1
ATOM 861 C CA . ASP A 1 110 ? 1.734 22.735 -3.490 1.00 57.22 110 ASP A CA 1
ATOM 862 C C . ASP A 1 110 ? 1.724 21.242 -3.088 1.00 57.22 110 ASP A C 1
ATOM 864 O O . ASP A 1 110 ? 2.164 20.379 -3.856 1.00 57.22 110 ASP A O 1
ATOM 868 N N . ALA A 1 111 ? 1.186 20.884 -1.913 1.00 60.53 111 ALA A N 1
ATOM 869 C CA . ALA A 1 111 ? 0.864 19.483 -1.633 1.00 60.53 111 ALA A CA 1
ATOM 870 C C . ALA A 1 111 ? -0.128 18.946 -2.675 1.00 60.53 111 ALA A C 1
ATOM 872 O O . ALA A 1 111 ? -1.290 19.352 -2.729 1.00 60.53 111 ALA A O 1
ATOM 873 N N . LEU A 1 112 ? 0.340 18.002 -3.492 1.00 59.22 112 LEU A N 1
ATOM 874 C CA . LEU A 1 112 ? -0.515 17.233 -4.387 1.00 59.22 112 LEU A CA 1
ATOM 875 C C . LEU A 1 112 ? -1.606 16.568 -3.548 1.00 59.22 112 LEU A C 1
ATOM 877 O O . LEU A 1 112 ? -1.302 15.880 -2.567 1.00 59.22 112 LEU A O 1
ATOM 881 N N . LEU A 1 113 ? -2.863 16.821 -3.921 1.00 54.94 113 LEU A N 1
ATOM 882 C CA . LEU A 1 113 ? -4.012 16.257 -3.232 1.00 54.94 113 LEU A CA 1
ATOM 883 C C . LEU A 1 113 ? -3.872 14.733 -3.186 1.00 54.94 113 LEU A C 1
ATOM 885 O O . LEU A 1 113 ? -3.515 14.072 -4.163 1.00 54.94 113 LEU A O 1
ATOM 889 N N . LEU A 1 114 ? -4.088 14.224 -1.979 1.00 63.41 114 LEU A N 1
ATOM 890 C CA . LEU A 1 114 ? -4.084 12.817 -1.624 1.00 63.41 114 LEU A CA 1
ATOM 891 C C . LEU A 1 114 ? -5.087 12.072 -2.532 1.00 63.41 114 LEU A C 1
ATOM 893 O O . LEU A 1 114 ? -6.142 12.597 -2.861 1.00 63.41 114 LEU A O 1
ATOM 897 N N . ASN A 1 115 ? -4.738 10.869 -2.982 1.00 68.88 115 ASN A N 1
ATOM 898 C CA . ASN A 1 115 ? -5.623 9.968 -3.732 1.00 68.88 115 ASN A CA 1
ATOM 899 C C . ASN A 1 115 ? -6.361 9.014 -2.769 1.00 68.88 115 ASN A C 1
ATOM 901 O O . ASN A 1 115 ? -6.065 8.975 -1.566 1.00 68.88 115 ASN A O 1
ATOM 905 N N . VAL A 1 116 ? -7.246 8.159 -3.282 1.00 68.69 116 VAL A N 1
ATOM 906 C CA . VAL A 1 116 ? -7.964 7.165 -2.470 1.00 68.69 116 VAL A CA 1
ATOM 907 C C . VAL A 1 116 ? -7.064 6.262 -1.630 1.00 68.69 116 VAL A C 1
ATOM 909 O O . VAL A 1 116 ? -7.371 6.057 -0.456 1.00 68.69 116 VAL A O 1
ATOM 912 N N . GLY A 1 117 ? -5.968 5.727 -2.175 1.00 68.62 117 GLY A N 1
ATOM 913 C CA . GLY A 1 117 ? -5.070 4.850 -1.418 1.00 68.62 117 GLY A CA 1
ATOM 914 C C . GLY A 1 117 ? -4.486 5.543 -0.188 1.00 68.62 117 GLY A C 1
ATOM 915 O O . GLY A 1 117 ? -4.394 4.969 0.900 1.00 68.62 117 GLY A O 1
ATOM 916 N N . SER A 1 118 ? -4.149 6.822 -0.328 1.00 77.50 118 SER A N 1
ATOM 917 C CA . SER A 1 118 ? -3.665 7.628 0.784 1.00 77.50 118 SER A CA 1
ATOM 918 C C . SER A 1 118 ? -4.747 7.967 1.812 1.00 77.50 118 SER A C 1
ATOM 920 O O . SER A 1 118 ? -4.478 7.827 3.003 1.00 77.50 118 SER A O 1
ATOM 922 N N . TYR A 1 119 ? -5.976 8.297 1.397 1.00 81.69 119 TYR A N 1
ATOM 923 C CA . TYR A 1 119 ? -7.084 8.504 2.337 1.00 81.69 119 TYR A CA 1
ATOM 924 C C . TYR A 1 119 ? -7.458 7.227 3.085 1.00 81.69 119 TYR A C 1
ATOM 926 O O . TYR A 1 119 ? -7.687 7.284 4.291 1.00 81.69 119 TYR A O 1
ATOM 934 N N . ALA A 1 120 ? -7.468 6.076 2.405 1.00 84.06 120 ALA A N 1
ATOM 935 C CA . ALA A 1 120 ? -7.735 4.789 3.034 1.00 84.06 120 ALA A CA 1
ATOM 936 C C . ALA A 1 120 ? -6.731 4.504 4.155 1.00 84.06 120 ALA A C 1
ATOM 938 O O . ALA A 1 120 ? -7.129 4.228 5.289 1.00 84.06 120 ALA A O 1
ATOM 939 N N . LEU A 1 121 ? -5.431 4.659 3.875 1.00 85.38 121 LEU A N 1
ATOM 940 C CA . LEU A 1 121 ? -4.396 4.478 4.888 1.00 85.38 121 LEU A CA 1
ATOM 941 C C . LEU A 1 121 ? -4.524 5.510 6.018 1.00 85.38 121 LEU A C 1
ATOM 943 O O . LEU A 1 121 ? -4.417 5.132 7.180 1.00 85.38 121 LEU A O 1
ATOM 947 N N . THR A 1 122 ? -4.785 6.789 5.723 1.00 86.62 122 THR A N 1
ATOM 948 C CA . THR A 1 122 ? -4.962 7.840 6.743 1.00 86.62 122 THR A CA 1
ATOM 949 C C . THR A 1 122 ? -6.137 7.540 7.672 1.00 86.62 122 THR A C 1
ATOM 951 O O . THR A 1 122 ? -5.975 7.600 8.891 1.00 86.62 122 THR A O 1
ATOM 954 N N . LEU A 1 123 ? -7.296 7.171 7.119 1.00 88.50 123 LEU A N 1
ATOM 955 C CA . LEU A 1 123 ? -8.480 6.813 7.899 1.00 88.50 123 LEU A CA 1
ATOM 956 C C . LEU A 1 123 ? -8.181 5.642 8.833 1.00 88.50 123 LEU A C 1
ATOM 958 O O . LEU A 1 123 ? -8.453 5.741 10.025 1.00 88.50 1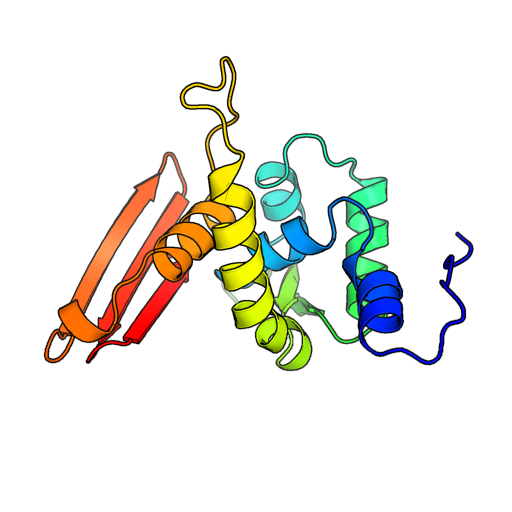23 LEU A O 1
ATOM 962 N N . LYS A 1 124 ? -7.538 4.583 8.324 1.00 88.62 124 LYS A N 1
ATOM 963 C CA . LYS A 1 124 ? -7.120 3.436 9.142 1.00 88.62 124 LYS A CA 1
ATOM 964 C C . LYS A 1 124 ? -6.059 3.810 10.185 1.00 88.62 124 LYS A C 1
ATOM 966 O O . LYS A 1 124 ? -6.123 3.341 11.315 1.00 88.62 124 LYS A O 1
ATOM 971 N N . THR A 1 125 ? -5.109 4.684 9.843 1.00 88.00 125 THR A N 1
ATOM 972 C CA . THR A 1 125 ? -3.985 5.077 10.721 1.00 88.00 125 THR A CA 1
ATOM 973 C C . THR A 1 125 ? -4.462 5.826 11.961 1.00 88.00 125 THR A C 1
ATOM 975 O O . THR A 1 125 ? -3.925 5.636 13.053 1.00 88.00 125 THR A O 1
ATOM 978 N N . PHE A 1 126 ? -5.467 6.688 11.800 1.00 88.12 126 PHE A N 1
ATOM 979 C CA . PHE A 1 126 ? -5.988 7.528 12.879 1.00 88.12 126 PHE A CA 1
ATOM 980 C C . PHE A 1 126 ? -7.309 7.020 13.467 1.00 88.12 126 PHE A C 1
ATOM 982 O O . PHE A 1 126 ? -7.884 7.681 14.337 1.00 88.12 126 PHE A O 1
ATOM 989 N N . PHE A 1 127 ? -7.776 5.848 13.034 1.00 91.62 127 PHE A N 1
ATOM 990 C CA . PHE A 1 127 ? -8.984 5.228 13.556 1.00 91.62 127 PHE A CA 1
ATOM 991 C C . PHE A 1 127 ? -8.828 4.859 15.036 1.00 91.62 127 PHE A C 1
ATOM 993 O O . PHE A 1 127 ? -7.815 4.305 15.467 1.00 91.62 127 PHE A O 1
ATOM 1000 N N . ARG A 1 128 ? -9.856 5.157 15.834 1.00 91.38 128 ARG A N 1
ATOM 1001 C CA . ARG A 1 128 ? -9.873 4.902 17.279 1.00 91.38 128 ARG A CA 1
ATOM 1002 C C . ARG A 1 128 ? -10.854 3.783 17.597 1.00 91.38 128 ARG A C 1
ATOM 1004 O O . ARG A 1 128 ? -12.010 4.050 17.904 1.00 91.38 128 ARG A O 1
ATOM 1011 N N . SER A 1 129 ? -10.361 2.547 17.559 1.00 90.75 129 SER A N 1
ATOM 1012 C CA . SER A 1 129 ? -11.159 1.331 17.785 1.00 90.75 129 SER A CA 1
ATOM 1013 C C . SER A 1 129 ? -12.023 1.393 19.055 1.00 90.75 129 SER A C 1
ATOM 1015 O O . SER A 1 129 ? -13.217 1.123 18.994 1.00 90.75 129 SER A O 1
ATOM 1017 N N . GLU A 1 130 ? -11.465 1.855 20.179 1.00 91.94 130 GLU A N 1
ATOM 1018 C CA . GLU A 1 130 ? -12.188 1.967 21.458 1.00 91.94 130 GLU A CA 1
ATOM 1019 C C . GLU A 1 130 ? -13.400 2.907 21.397 1.00 91.94 130 GLU A C 1
ATOM 1021 O O . GLU A 1 130 ? -14.401 2.666 22.061 1.00 91.94 130 GLU A O 1
ATOM 1026 N N . GLN A 1 131 ? -13.331 3.968 20.587 1.00 92.62 131 GLN A N 1
ATOM 1027 C CA . GLN A 1 131 ? -14.428 4.932 20.442 1.00 92.62 131 GLN A CA 1
ATOM 1028 C C . GLN A 1 131 ? -15.516 4.441 19.480 1.00 92.62 131 GLN A C 1
ATOM 1030 O O . GLN A 1 131 ? -16.577 5.052 19.407 1.00 92.62 131 GLN A O 1
ATOM 1035 N N . ALA A 1 132 ? -15.249 3.359 18.746 1.00 93.50 132 ALA A N 1
ATOM 1036 C CA . ALA A 1 132 ? -16.121 2.815 17.715 1.00 93.50 132 ALA A CA 1
ATOM 1037 C C . ALA A 1 132 ? -16.759 1.465 18.099 1.00 93.50 132 ALA A C 1
ATOM 1039 O O . ALA A 1 132 ? -17.378 0.813 17.256 1.00 93.50 132 ALA A O 1
ATOM 1040 N N . GLN A 1 133 ? -16.607 1.026 19.353 1.00 94.81 133 GLN A N 1
ATOM 1041 C CA . GLN A 1 133 ? -17.271 -0.176 19.868 1.00 94.81 133 GLN A CA 1
ATOM 1042 C C . GLN A 1 133 ? -18.794 -0.010 19.840 1.00 94.81 133 GLN A C 1
ATOM 1044 O O . GLN A 1 133 ? -19.316 1.042 20.211 1.00 94.81 133 GLN A O 1
ATOM 1049 N N . GLY A 1 134 ? -19.510 -1.047 19.399 1.00 94.25 134 GLY A N 1
ATOM 1050 C CA . GLY A 1 134 ? -20.970 -1.011 19.262 1.00 94.25 134 GLY A CA 1
ATOM 1051 C C . GLY A 1 134 ? -21.517 -0.165 18.103 1.00 94.25 134 GLY A C 1
ATOM 1052 O O . GLY A 1 134 ? -22.737 -0.071 17.969 1.00 94.25 134 GLY A O 1
ATOM 1053 N N . LEU A 1 135 ? -20.661 0.430 17.261 1.00 95.75 135 LEU A N 1
ATOM 1054 C CA . LEU A 1 135 ? -21.092 1.093 16.026 1.00 95.75 135 LEU A CA 1
ATOM 1055 C C . LEU A 1 135 ? -21.253 0.076 14.887 1.00 95.75 135 LEU A C 1
ATOM 1057 O O . LEU A 1 135 ? -20.438 -0.835 14.740 1.00 95.75 135 LEU A O 1
ATOM 1061 N N . ASP A 1 136 ? -22.278 0.272 14.059 1.00 96.50 136 ASP A N 1
ATOM 1062 C CA . ASP A 1 136 ? -22.479 -0.429 12.786 1.00 96.50 136 ASP A CA 1
ATOM 1063 C C . ASP A 1 136 ? -22.949 0.596 11.748 1.00 96.50 136 ASP A C 1
ATOM 1065 O O . ASP A 1 136 ? -24.133 0.920 11.641 1.00 96.50 136 ASP A O 1
ATOM 1069 N N . GLU A 1 137 ? -21.988 1.205 11.059 1.00 95.56 137 GLU A N 1
ATOM 1070 C CA . GLU A 1 137 ? -22.204 2.388 10.228 1.00 95.56 137 GLU A CA 1
ATOM 1071 C C . GLU A 1 137 ? -21.423 2.280 8.917 1.00 95.56 137 GLU A C 1
ATOM 1073 O O . GLU A 1 137 ? -20.365 1.652 8.833 1.00 95.56 137 GLU A O 1
ATOM 1078 N N . THR A 1 138 ? -21.946 2.900 7.861 1.00 95.88 138 THR A N 1
ATOM 1079 C CA . THR A 1 138 ? -21.272 2.982 6.561 1.00 95.88 138 THR A CA 1
ATOM 1080 C C . THR A 1 138 ? -21.253 4.427 6.091 1.00 95.88 138 THR A C 1
ATOM 1082 O O . THR A 1 138 ? -22.291 5.086 6.045 1.00 95.88 138 THR A O 1
ATOM 1085 N N . TYR A 1 139 ? -20.067 4.899 5.725 1.00 93.94 139 TYR A N 1
ATOM 1086 C CA . TYR A 1 139 ? -19.818 6.239 5.218 1.00 93.94 139 TYR A CA 1
ATOM 1087 C C . TYR A 1 139 ? -19.323 6.162 3.776 1.00 93.94 139 TYR A C 1
ATOM 1089 O O . TYR A 1 139 ? -18.532 5.286 3.425 1.00 93.94 139 TYR A O 1
ATOM 1097 N N . GLU A 1 140 ? -19.754 7.112 2.952 1.00 93.69 140 GLU A N 1
ATOM 1098 C CA . GLU A 1 140 ? -19.217 7.318 1.611 1.00 93.69 140 GLU A CA 1
ATOM 1099 C C . GLU A 1 140 ? -18.444 8.637 1.581 1.00 93.69 140 GLU A C 1
ATOM 1101 O O . GLU A 1 140 ? -19.002 9.702 1.854 1.00 93.69 140 GLU A O 1
ATOM 1106 N N . LEU A 1 141 ? -17.155 8.567 1.256 1.00 88.94 141 LEU A N 1
ATOM 1107 C CA . LEU A 1 141 ? -16.318 9.738 1.033 1.00 88.94 141 LEU A CA 1
ATOM 1108 C C . LEU A 1 141 ? -16.095 9.892 -0.467 1.00 88.94 141 LEU A C 1
ATOM 1110 O O . LEU A 1 141 ? -15.631 8.968 -1.132 1.00 88.94 141 LEU A O 1
ATOM 1114 N N . ARG A 1 142 ? -16.406 11.077 -0.992 1.00 86.00 142 ARG A N 1
ATOM 1115 C CA . ARG A 1 142 ? -16.157 11.438 -2.389 1.00 86.00 142 ARG A CA 1
ATOM 1116 C C . ARG A 1 142 ? -15.055 12.481 -2.437 1.00 86.00 142 ARG A C 1
ATOM 1118 O O . ARG A 1 142 ? -15.225 13.562 -1.874 1.00 86.00 142 ARG A O 1
ATOM 1125 N N . VAL A 1 143 ? -13.951 12.156 -3.098 1.00 79.12 143 VAL A N 1
ATOM 1126 C CA . VAL A 1 143 ? -12.848 13.092 -3.333 1.00 79.12 143 VAL A CA 1
ATOM 1127 C C . VAL A 1 143 ? -12.629 13.185 -4.833 1.00 79.12 143 VAL A C 1
ATOM 1129 O O . VAL A 1 143 ? -12.252 12.206 -5.473 1.00 79.12 143 VAL A O 1
ATOM 1132 N N . ASP A 1 144 ? -12.931 14.353 -5.395 1.00 79.62 144 ASP A N 1
ATOM 1133 C CA . ASP A 1 144 ? -12.984 14.594 -6.837 1.00 79.62 144 ASP A CA 1
ATOM 1134 C C . ASP A 1 144 ? -13.831 13.544 -7.582 1.00 79.62 144 ASP A C 1
ATOM 1136 O O . ASP A 1 144 ? -15.062 13.556 -7.507 1.00 79.62 144 ASP A O 1
ATOM 1140 N N . HIS A 1 145 ? -13.178 12.640 -8.313 1.00 78.69 145 HIS A N 1
ATOM 1141 C CA . HIS A 1 145 ? -13.811 11.575 -9.095 1.00 78.69 145 HIS A CA 1
ATOM 1142 C C . HIS A 1 145 ? -13.725 10.200 -8.431 1.00 78.69 145 HIS A C 1
ATOM 1144 O O . HIS A 1 145 ? -14.210 9.223 -9.000 1.00 78.69 145 HIS A O 1
ATOM 1150 N N . GLU A 1 146 ? -13.100 10.103 -7.261 1.00 80.12 146 GLU A N 1
ATOM 1151 C CA . GLU A 1 146 ? -12.945 8.844 -6.555 1.00 80.12 146 GLU A CA 1
ATOM 1152 C C . GLU A 1 146 ? -13.934 8.713 -5.386 1.00 80.12 146 GLU A C 1
ATOM 1154 O O . GLU A 1 146 ? -14.299 9.690 -4.724 1.00 80.12 146 GLU A O 1
ATOM 1159 N N . VAL A 1 147 ? -14.362 7.474 -5.130 1.00 87.31 147 VAL A N 1
ATOM 1160 C CA . VAL A 1 147 ? -15.294 7.116 -4.057 1.00 87.31 147 VAL A CA 1
ATOM 1161 C C . VAL A 1 147 ? -14.631 6.110 -3.121 1.00 87.31 147 VAL A C 1
ATOM 1163 O O . VAL A 1 147 ? -13.993 5.153 -3.563 1.00 87.31 147 VAL A O 1
ATOM 1166 N N . LEU A 1 148 ? -14.796 6.339 -1.822 1.00 88.75 148 LEU A N 1
ATOM 1167 C CA . LEU A 1 148 ? -14.386 5.455 -0.740 1.00 88.75 148 LEU A CA 1
ATOM 1168 C C . LEU A 1 148 ? -15.600 5.050 0.079 1.00 88.75 148 LEU A C 1
ATOM 1170 O O . LEU A 1 148 ? -16.333 5.908 0.571 1.00 88.75 148 LEU A O 1
ATOM 1174 N N . HIS A 1 149 ? -15.759 3.750 0.288 1.00 92.94 149 HIS A N 1
ATOM 1175 C CA . HIS A 1 149 ? -16.690 3.209 1.266 1.00 92.94 149 HIS A CA 1
ATOM 1176 C C . HIS A 1 149 ? -15.923 2.857 2.534 1.00 92.94 149 HIS A C 1
ATOM 1178 O O . HIS A 1 149 ? -14.957 2.095 2.510 1.00 92.94 149 HIS A O 1
ATOM 1184 N N . VAL A 1 150 ? -16.350 3.450 3.645 1.00 94.50 150 VAL A N 1
ATOM 1185 C CA . VAL A 1 150 ? -15.805 3.203 4.978 1.00 94.50 150 VAL A CA 1
ATOM 1186 C C . VAL A 1 150 ? -16.878 2.499 5.781 1.00 94.50 150 VAL A C 1
ATOM 1188 O O . VAL A 1 150 ? -17.927 3.078 6.062 1.00 94.50 150 VAL A O 1
ATOM 1191 N N . ARG A 1 151 ? -16.616 1.253 6.159 1.00 95.56 151 ARG A N 1
ATOM 1192 C CA . ARG A 1 151 ? -17.503 0.473 7.013 1.00 95.56 151 ARG A CA 1
ATOM 1193 C C . ARG A 1 151 ? -16.905 0.379 8.403 1.00 95.56 151 ARG A C 1
ATOM 1195 O O . ARG A 1 151 ? -15.780 -0.086 8.561 1.00 95.56 151 ARG A O 1
ATOM 1202 N N . ILE A 1 152 ? -17.674 0.793 9.399 1.00 96.62 152 ILE A N 1
ATOM 1203 C CA . ILE A 1 152 ? -17.338 0.615 10.806 1.00 96.62 152 ILE A CA 1
ATOM 1204 C C . ILE A 1 152 ? -18.251 -0.467 11.355 1.00 96.62 152 ILE A C 1
ATOM 1206 O O . ILE A 1 152 ? -19.467 -0.377 11.212 1.00 96.62 152 ILE A O 1
ATOM 1210 N N . HIS A 1 153 ? -17.660 -1.486 11.966 1.00 96.38 153 HIS A N 1
ATOM 1211 C CA . HIS A 1 153 ? -18.402 -2.548 12.627 1.00 96.38 153 HIS A CA 1
ATOM 1212 C C . HIS A 1 153 ? -17.660 -2.972 13.890 1.00 96.38 153 HIS A C 1
ATOM 1214 O O . HIS A 1 153 ? -16.558 -3.510 13.811 1.00 96.38 153 HIS A O 1
ATOM 1220 N N . ASP A 1 154 ? -18.256 -2.687 15.043 1.00 93.94 154 ASP A N 1
ATOM 1221 C CA . ASP A 1 154 ? -17.774 -3.070 16.372 1.00 93.94 154 ASP A CA 1
ATOM 1222 C C . ASP A 1 154 ? -16.266 -2.838 16.595 1.00 93.94 154 ASP A C 1
ATOM 1224 O O . ASP A 1 154 ? -15.466 -3.752 16.803 1.00 93.94 154 ASP A O 1
ATOM 1228 N N . GLY A 1 155 ? -15.844 -1.575 16.493 1.00 92.56 155 GLY A N 1
ATOM 1229 C CA . GLY A 1 155 ? -14.449 -1.193 16.712 1.00 92.56 155 GLY A CA 1
ATOM 1230 C C . GLY A 1 155 ? -13.483 -1.619 15.601 1.00 92.56 155 GLY A C 1
ATOM 1231 O O . GLY A 1 155 ? -12.274 -1.442 15.770 1.00 92.56 155 GLY A O 1
ATOM 1232 N N . GLN A 1 156 ? -13.976 -2.149 14.478 1.00 93.44 156 GLN A N 1
ATOM 1233 C CA . GLN A 1 156 ? -13.210 -2.392 13.254 1.00 93.44 156 GLN A CA 1
ATOM 1234 C C . GLN A 1 156 ? -13.562 -1.358 12.188 1.00 93.44 156 GLN A C 1
ATOM 1236 O O . GLN A 1 156 ? -14.704 -0.907 12.109 1.00 93.44 156 GLN A O 1
ATOM 1241 N N . VAL A 1 157 ? -12.583 -1.016 11.350 1.00 94.62 157 VAL A N 1
ATOM 1242 C CA . VAL A 1 157 ? -12.789 -0.186 10.162 1.00 94.62 157 VAL A CA 1
ATOM 1243 C C . VAL A 1 157 ? -12.283 -0.919 8.930 1.00 94.62 157 VAL A C 1
ATOM 1245 O O . VAL A 1 157 ? -11.142 -1.378 8.885 1.00 94.62 157 VAL A O 1
ATOM 1248 N N . ASP A 1 158 ? -13.135 -1.001 7.920 1.00 92.38 158 ASP A N 1
ATOM 1249 C CA . ASP A 1 158 ? -12.766 -1.422 6.580 1.00 92.38 158 ASP A CA 1
ATOM 1250 C C . ASP A 1 158 ? -12.920 -0.238 5.628 1.00 92.38 158 ASP A C 1
ATOM 1252 O O . ASP A 1 158 ? -13.881 0.528 5.723 1.00 92.38 158 ASP A O 1
ATOM 1256 N N . VAL A 1 159 ? -11.939 -0.053 4.749 1.00 90.75 159 VAL A N 1
ATOM 1257 C CA . VAL A 1 159 ? -11.914 1.070 3.808 1.00 90.75 159 VAL A CA 1
ATOM 1258 C C . VAL A 1 159 ? -11.579 0.529 2.437 1.00 90.75 159 VAL A C 1
ATOM 1260 O O . VAL A 1 159 ? -10.469 0.040 2.220 1.00 90.75 159 VAL A O 1
ATOM 1263 N N . GLN A 1 160 ? -12.539 0.631 1.527 1.00 87.88 160 GLN A N 1
ATOM 1264 C CA . GLN A 1 160 ? -12.446 0.089 0.179 1.00 87.88 160 GLN A CA 1
ATOM 1265 C C . GLN A 1 160 ? -12.815 1.153 -0.845 1.00 87.88 160 GLN A C 1
ATOM 1267 O O . GLN A 1 160 ? -13.579 2.079 -0.565 1.00 87.88 160 GLN A O 1
ATOM 1272 N N . GLN A 1 161 ? -12.265 1.018 -2.046 1.00 84.81 161 GLN A N 1
ATOM 1273 C CA . GLN A 1 161 ? -12.732 1.795 -3.183 1.00 84.81 161 GLN A CA 1
ATOM 1274 C C . GLN A 1 161 ? -14.171 1.391 -3.549 1.00 84.81 161 GLN A C 1
ATOM 1276 O O . GLN A 1 161 ? -14.476 0.198 -3.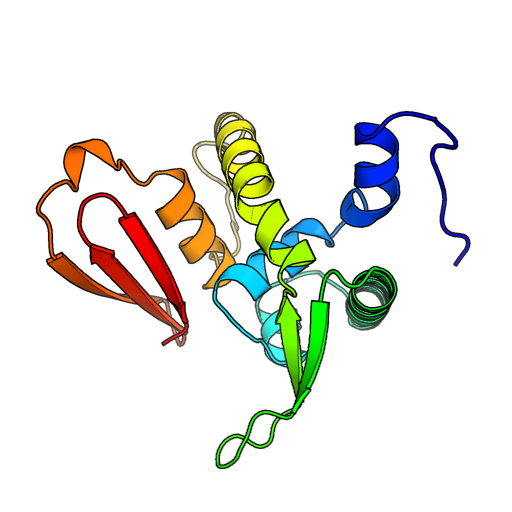592 1.00 84.81 161 GLN A O 1
ATOM 1281 N N . GLY A 1 162 ? -15.026 2.394 -3.782 1.00 77.88 162 GLY A N 1
ATOM 1282 C CA . GLY A 1 162 ? -16.427 2.223 -4.193 1.00 77.88 162 GLY A CA 1
ATOM 1283 C C . GLY A 1 162 ? -16.634 1.964 -5.682 1.00 77.88 162 GLY A C 1
ATOM 1284 O O . GLY A 1 162 ? -15.666 2.103 -6.467 1.00 77.88 162 GLY A O 1
#

Foldseek 3Di:
DPQDQPPDPDPVSVVCSQQVDPCLLVLLLQQQQHWDALVRSCVQDPPDDSVNSVVSLVSCVVVQQWDWDADDPPRRGITIHGDPNVNVCLVVSLVVVVVVVVVDDPDDVPDDDHDLSRVQSVCVSPQDLVVLAPDFDWDWDDDPPWIWIWTGDGSDIDIHTD

pLDDT: mean 89.09, std 10.3, range [45.78, 98.31]

Sequence (162 aa):
MSNRSYNQYCGLAYALDIVGERWTLLIIRELMAGPRRFTDLMSGLPGISTNLLTERLKSLEQQDILIRRTLPPPAGSIVYELTPVGLALEKTLLEFGKWGSQFVPPSMDDALLLNVGSYALTLKTFFRSEQAQGLDETYELRVDHEVLHVRIHDGQVDVQQG